Protein AF-A0A7S2G3V4-F1 (afdb_monomer)

InterPro domains:
  IPR001841 Zinc finger, RING-type [PF14634] (2-30)
  IPR001841 Zinc finger, RING-type [PS50089] (9-30)
  IPR011009 Protein kinase-like domain superfamily [SSF56112] (46-131)
  IPR013083 Zinc finger, RING/FYVE/PHD-type [G3DSA:3.30.40.10] (1-59)
  IPR017907 Zinc finger, RING-type, conserved site [PS00518] (9-18)

Radius of gyration: 21.77 Å; Cα contacts (8 Å, |Δi|>4): 204; chains: 1; bounding box: 45×27×57 Å

Solvent-accessible surface area (backbone atoms only — not comparable to full-atom values): 7968 Å² total; per-residue (Å²): 123,62,39,23,28,34,72,85,76,71,54,72,41,38,43,70,62,48,62,77,30,32,94,69,13,39,92,87,79,51,52,69,55,57,90,85,31,71,41,77,28,63,66,61,41,50,51,50,49,57,75,64,41,59,80,36,71,45,65,53,94,58,54,47,77,73,48,78,75,45,76,57,89,55,37,35,31,28,38,26,35,47,94,90,39,84,43,77,36,40,32,66,51,71,99,62,56,72,69,57,53,51,52,51,52,53,49,50,55,55,42,42,69,52,68,87,48,101,89,49,87,72,73,74,37,37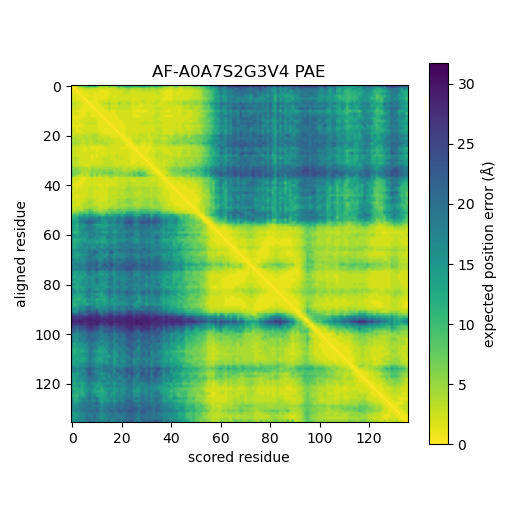,31,52,47,101,84,70,46,63,34,59

Secondary structure (DSSP, 8-state):
--EEEETTT--EEEHHHHHHHGGG--TTT-----TT-EEE-HHHHHHHHHHT-S--B--GGG-EEEEEEEE-SSEEEEEEEETTEEEEEEEESSS--HHHHHHHHHHHHHHHHS---TTSPPP--BEE-TTS-EE-

pLDDT: mean 87.38, std 8.86, range [57.69, 97.31]

Mean predicted aligned error: 10.05 Å

Structure (mmCIF, N/CA/C/O backbone):
data_AF-A0A7S2G3V4-F1
#
_entry.id   AF-A0A7S2G3V4-F1
#
loop_
_atom_site.group_PDB
_atom_site.id
_atom_site.type_symbol
_atom_site.label_atom_id
_atom_site.label_alt_id
_atom_site.label_comp_id
_atom_site.label_asym_id
_atom_site.label_entity_id
_atom_site.label_seq_id
_atom_site.pdbx_PDB_ins_code
_atom_site.Cartn_x
_atom_site.Cartn_y
_atom_site.Cartn_z
_atom_site.occupancy
_atom_site.B_iso_or_equiv
_atom_site.auth_seq_id
_atom_site.auth_comp_id
_atom_site.auth_asym_id
_atom_site.auth_atom_id
_atom_site.pdbx_PDB_model_num
ATOM 1 N N . ASP A 1 1 ? 16.118 1.738 -7.481 1.00 79.94 1 ASP A N 1
ATOM 2 C CA . ASP A 1 1 ? 16.939 1.785 -8.706 1.00 79.94 1 ASP A CA 1
ATOM 3 C C . ASP A 1 1 ? 16.009 2.102 -9.880 1.00 79.94 1 ASP A C 1
ATOM 5 O O . ASP A 1 1 ? 14.909 1.562 -9.893 1.00 79.94 1 ASP A O 1
ATOM 9 N N . ASP A 1 2 ? 16.360 3.028 -10.779 1.00 91.19 2 ASP A N 1
ATOM 10 C CA . ASP A 1 2 ? 15.422 3.614 -11.768 1.00 91.19 2 ASP A CA 1
ATOM 11 C C . ASP A 1 2 ? 14.946 2.587 -12.818 1.00 91.19 2 ASP A C 1
ATOM 13 O O . ASP A 1 2 ? 15.805 1.989 -13.473 1.00 91.19 2 ASP A O 1
ATOM 17 N N . PRO A 1 3 ? 13.632 2.368 -13.037 1.00 95.88 3 PRO A N 1
ATOM 18 C CA . PRO A 1 3 ? 13.168 1.494 -14.109 1.00 95.88 3 PRO A CA 1
ATOM 19 C C . PRO A 1 3 ? 13.406 2.115 -15.493 1.00 95.88 3 PRO A C 1
ATOM 21 O O . PRO A 1 3 ? 13.054 3.263 -15.768 1.00 95.88 3 PRO A O 1
ATOM 24 N N . VAL A 1 4 ? 13.963 1.321 -16.404 1.00 96.06 4 VAL A N 1
ATOM 25 C CA . VAL A 1 4 ? 14.195 1.673 -17.808 1.00 96.06 4 VAL A CA 1
ATOM 26 C C . VAL A 1 4 ? 13.454 0.719 -18.739 1.00 96.06 4 VAL A C 1
ATOM 28 O O . VAL A 1 4 ? 13.234 -0.445 -18.416 1.00 96.06 4 VAL A O 1
ATOM 31 N N . LEU A 1 5 ? 13.064 1.212 -19.909 1.00 96.00 5 LEU A N 1
ATOM 32 C CA . LEU A 1 5 ? 12.446 0.476 -21.005 1.00 96.00 5 LEU A CA 1
ATOM 33 C C . LEU A 1 5 ? 13.480 0.246 -22.113 1.00 96.00 5 LEU A C 1
ATOM 35 O O . LEU A 1 5 ? 14.142 1.187 -22.555 1.00 96.00 5 LEU A O 1
ATOM 39 N N . LEU A 1 6 ? 13.592 -0.995 -22.586 1.00 95.00 6 LEU A N 1
ATOM 40 C CA . LEU A 1 6 ? 14.381 -1.347 -23.765 1.00 95.00 6 LEU A CA 1
ATOM 41 C C . LEU A 1 6 ? 13.573 -1.035 -25.030 1.00 95.00 6 LEU A C 1
ATOM 43 O O . LEU A 1 6 ? 12.714 -1.826 -25.416 1.00 95.00 6 LEU A O 1
ATOM 47 N N . THR A 1 7 ? 13.856 0.069 -25.722 1.00 92.94 7 THR A N 1
ATOM 48 C CA . THR A 1 7 ? 13.042 0.517 -26.877 1.00 92.94 7 THR A CA 1
ATOM 49 C C . THR A 1 7 ? 12.999 -0.476 -28.042 1.00 92.94 7 THR A C 1
ATOM 51 O O . THR A 1 7 ? 12.038 -0.489 -28.803 1.00 92.94 7 THR A O 1
ATOM 54 N N . GLY A 1 8 ? 13.999 -1.355 -28.164 1.00 90.88 8 GLY A N 1
ATOM 55 C CA . GLY A 1 8 ? 14.031 -2.399 -29.192 1.00 90.88 8 GLY A CA 1
ATOM 56 C C . GLY A 1 8 ? 13.056 -3.563 -28.970 1.00 90.88 8 GLY A C 1
ATOM 57 O O . GLY A 1 8 ? 12.827 -4.325 -29.903 1.00 90.88 8 GLY A O 1
ATOM 58 N N . CYS A 1 9 ? 12.506 -3.737 -27.761 1.00 94.06 9 CYS A N 1
ATOM 59 C CA . CYS A 1 9 ? 11.603 -4.860 -27.459 1.00 94.06 9 CYS A CA 1
ATOM 60 C C . CYS A 1 9 ? 10.485 -4.566 -26.447 1.00 94.06 9 CYS A C 1
ATOM 62 O O . CYS A 1 9 ? 9.650 -5.432 -26.217 1.00 94.06 9 CYS A O 1
ATOM 64 N N . GLY A 1 10 ? 10.467 -3.391 -25.817 1.00 94.12 10 GLY A N 1
ATOM 65 C CA . GLY A 1 10 ? 9.422 -2.980 -24.878 1.00 94.12 10 GLY A CA 1
ATOM 66 C C . GLY A 1 10 ? 9.504 -3.594 -23.474 1.00 94.12 10 GLY A C 1
ATOM 67 O O . GLY A 1 10 ? 8.622 -3.345 -22.662 1.00 94.12 10 GLY A O 1
ATOM 68 N N . HIS A 1 11 ? 10.539 -4.372 -23.146 1.00 96.06 11 HIS A N 1
ATOM 69 C CA . HIS A 1 11 ? 10.705 -4.918 -21.793 1.00 96.06 11 HIS A CA 1
ATOM 70 C C . HIS A 1 11 ? 11.363 -3.908 -20.843 1.00 96.06 11 HIS A C 1
ATOM 72 O O . HIS A 1 11 ? 12.246 -3.152 -21.259 1.00 96.06 11 HIS A O 1
ATOM 78 N N . SER A 1 12 ? 10.975 -3.934 -19.563 1.00 95.50 12 SER A N 1
ATOM 79 C CA . SER A 1 12 ? 11.513 -3.047 -18.526 1.00 95.50 12 SER A CA 1
ATOM 80 C C . SER A 1 12 ? 12.288 -3.771 -17.432 1.00 95.50 12 SER A C 1
ATOM 82 O O . SER A 1 12 ? 11.930 -4.872 -17.027 1.00 95.50 12 SER A O 1
ATOM 84 N N . PHE A 1 13 ? 13.343 -3.119 -16.945 1.00 95.06 13 PHE A N 1
ATOM 85 C CA . PHE A 1 13 ? 14.235 -3.592 -15.880 1.00 95.06 13 PHE A CA 1
ATOM 86 C C . PHE A 1 13 ? 14.737 -2.384 -15.078 1.00 95.06 13 PHE A C 1
ATOM 88 O O . PHE A 1 13 ? 14.618 -1.258 -15.558 1.00 95.06 13 PHE A O 1
ATOM 95 N N . CYS A 1 14 ? 15.346 -2.568 -13.902 1.00 95.06 14 CYS A N 1
ATOM 96 C CA . CYS A 1 14 ? 16.104 -1.460 -13.312 1.00 95.06 14 CYS A CA 1
ATOM 97 C C . CYS A 1 14 ? 17.332 -1.123 -14.176 1.00 95.06 14 CYS A C 1
ATOM 99 O O . CYS A 1 14 ? 17.859 -1.985 -14.890 1.00 95.06 14 CYS A O 1
ATOM 101 N N . ARG A 1 15 ? 17.794 0.129 -14.111 1.00 93.12 15 ARG A N 1
ATOM 102 C CA . ARG A 1 15 ? 18.923 0.633 -14.902 1.00 93.12 15 ARG A CA 1
ATOM 103 C C . ARG A 1 15 ? 20.171 -0.233 -14.749 1.00 93.12 15 ARG A C 1
ATOM 105 O O . ARG A 1 15 ? 20.720 -0.653 -15.765 1.00 93.12 15 ARG A O 1
ATOM 112 N N . GLY A 1 16 ? 20.544 -0.586 -13.517 1.00 93.06 16 GLY A N 1
ATOM 113 C CA . GLY A 1 16 ? 21.695 -1.452 -13.258 1.00 93.06 16 GLY A CA 1
ATOM 114 C C . GLY A 1 16 ? 21.584 -2.818 -13.947 1.00 93.06 16 GLY A C 1
ATOM 115 O O . GLY A 1 16 ? 22.519 -3.255 -14.617 1.00 93.06 16 GLY A O 1
ATOM 116 N N . CYS A 1 17 ? 20.420 -3.475 -13.873 1.00 93.38 17 CYS A N 1
ATOM 117 C CA . CYS A 1 17 ? 20.195 -4.757 -14.550 1.00 93.38 17 CYS A CA 1
ATOM 118 C C . CYS A 1 17 ? 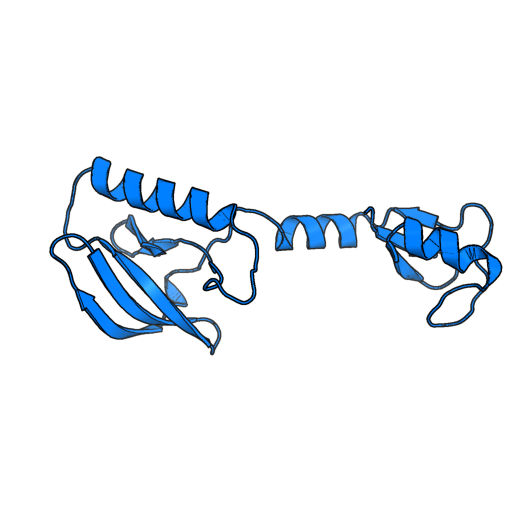20.194 -4.629 -16.080 1.00 93.38 17 CYS A C 1
ATOM 120 O O . CYS A 1 17 ? 20.722 -5.505 -16.768 1.00 93.38 17 CYS A O 1
ATOM 122 N N . ALA A 1 18 ? 19.619 -3.556 -16.627 1.00 92.56 18 ALA A N 1
ATOM 123 C CA . ALA A 1 18 ? 19.613 -3.316 -18.068 1.00 92.56 18 ALA A CA 1
ATOM 124 C C . ALA A 1 18 ? 21.030 -3.072 -18.610 1.00 92.56 18 ALA A C 1
ATOM 126 O O . ALA A 1 18 ? 21.395 -3.608 -19.658 1.00 92.56 18 ALA A O 1
ATOM 127 N N . GLU A 1 19 ? 21.848 -2.311 -17.882 1.00 91.62 19 GLU A N 1
ATOM 128 C CA . GLU A 1 19 ? 23.240 -2.031 -18.241 1.00 91.62 19 GLU A CA 1
ATOM 129 C C . GLU A 1 19 ? 24.116 -3.288 -18.142 1.00 91.62 19 GLU A C 1
ATOM 131 O O . GLU A 1 19 ? 24.831 -3.610 -19.093 1.00 91.62 19 GLU A O 1
ATOM 136 N N . ALA A 1 20 ? 23.983 -4.073 -17.069 1.00 91.62 20 ALA A N 1
ATOM 137 C CA . ALA A 1 20 ? 24.720 -5.328 -16.881 1.00 91.62 20 ALA A CA 1
ATOM 138 C C . ALA A 1 20 ? 24.398 -6.405 -17.939 1.00 91.62 20 ALA A C 1
ATOM 140 O O . ALA A 1 20 ? 25.205 -7.306 -18.206 1.00 91.62 20 ALA A O 1
ATOM 141 N N . CYS A 1 21 ? 23.213 -6.334 -18.546 1.00 87.50 21 CYS A N 1
ATOM 142 C CA . CYS A 1 21 ? 22.767 -7.262 -19.582 1.00 87.50 21 CYS A CA 1
ATOM 143 C C . CYS A 1 21 ? 22.939 -6.725 -21.007 1.00 87.50 21 CYS A C 1
ATOM 145 O O . CYS A 1 21 ? 22.741 -7.485 -21.951 1.00 87.50 21 CYS A O 1
ATOM 147 N N . ARG A 1 22 ? 23.371 -5.470 -21.195 1.00 87.25 22 ARG A N 1
ATOM 148 C CA . ARG A 1 22 ? 23.438 -4.810 -22.512 1.00 87.25 22 ARG A CA 1
ATOM 149 C C . ARG A 1 22 ? 24.172 -5.643 -23.567 1.00 87.25 22 ARG A C 1
ATOM 151 O O . ARG A 1 22 ? 23.656 -5.826 -24.665 1.00 87.25 22 ARG A O 1
ATOM 158 N N . ALA A 1 23 ? 25.323 -6.216 -23.206 1.00 88.62 23 ALA A N 1
ATOM 159 C CA . ALA A 1 23 ? 26.137 -7.045 -24.101 1.00 88.62 23 ALA A CA 1
ATOM 160 C C . ALA A 1 23 ? 25.479 -8.385 -24.489 1.00 88.62 23 ALA A C 1
ATOM 162 O O . ALA A 1 23 ? 25.799 -8.951 -25.529 1.00 88.62 23 ALA A O 1
ATOM 163 N N . ARG A 1 24 ? 24.564 -8.899 -23.658 1.00 90.81 24 ARG A N 1
ATOM 164 C CA . ARG A 1 24 ? 23.835 -10.161 -23.881 1.00 90.81 24 ARG A CA 1
ATOM 165 C C . ARG A 1 24 ? 22.470 -9.953 -24.547 1.00 90.81 24 ARG A C 1
ATOM 167 O O . ARG A 1 24 ? 21.820 -10.931 -24.908 1.00 90.81 24 ARG A O 1
ATOM 174 N N . GLY A 1 25 ? 22.043 -8.702 -24.718 1.00 91.62 25 GLY A N 1
ATOM 175 C CA . GLY A 1 25 ? 20.699 -8.363 -25.173 1.00 91.62 25 GLY A CA 1
ATOM 176 C C . GLY A 1 25 ? 19.656 -8.436 -24.053 1.00 91.62 25 GLY A C 1
ATOM 177 O O . GLY A 1 25 ? 19.972 -8.576 -22.871 1.00 91.62 25 GLY A O 1
ATOM 178 N N . CYS A 1 26 ? 18.383 -8.319 -24.427 1.00 93.81 26 CYS A N 1
ATOM 179 C CA . CYS A 1 26 ? 17.265 -8.411 -23.493 1.00 93.81 26 CYS A CA 1
ATOM 180 C C . CYS A 1 26 ? 17.261 -9.773 -22.760 1.00 93.81 26 CYS A C 1
ATOM 182 O O . CYS A 1 26 ? 17.234 -10.806 -23.429 1.00 93.81 26 CYS A O 1
ATOM 184 N N . PRO A 1 27 ? 17.180 -9.811 -21.416 1.00 92.81 27 PRO A N 1
ATOM 185 C CA . PRO A 1 27 ? 17.109 -11.066 -20.658 1.00 92.81 27 PRO A CA 1
ATOM 186 C C . PRO A 1 27 ? 15.925 -11.977 -21.019 1.00 92.81 27 PRO A C 1
ATOM 188 O O . PRO A 1 27 ? 16.008 -13.186 -20.829 1.00 92.81 27 PRO A O 1
ATOM 191 N N . ILE A 1 28 ? 14.833 -11.405 -21.540 1.00 95.25 28 ILE A N 1
ATOM 192 C CA . ILE A 1 28 ? 13.594 -12.132 -21.850 1.00 95.25 28 ILE A CA 1
ATOM 193 C C . ILE A 1 28 ? 13.602 -12.630 -23.297 1.00 95.25 28 ILE A C 1
ATOM 195 O O . ILE A 1 28 ? 13.474 -13.823 -23.554 1.00 95.25 28 ILE A O 1
ATOM 199 N N . CYS A 1 29 ? 13.775 -11.720 -24.257 1.00 95.56 29 CYS A N 1
ATOM 200 C CA . CYS A 1 29 ? 13.611 -12.023 -25.684 1.00 95.56 29 CYS A CA 1
ATOM 201 C C . CYS A 1 29 ? 14.923 -12.028 -26.480 1.00 95.56 29 CYS A C 1
ATOM 203 O O . CYS A 1 29 ? 14.905 -12.263 -27.684 1.00 95.56 29 CYS A O 1
ATOM 205 N N . ARG A 1 30 ? 16.062 -11.754 -25.828 1.00 94.00 30 ARG A N 1
ATOM 206 C CA . ARG A 1 30 ? 17.416 -11.732 -26.414 1.00 94.00 30 ARG A CA 1
ATOM 207 C C . ARG A 1 30 ? 17.629 -10.729 -27.551 1.00 94.00 30 ARG A C 1
ATOM 209 O O . ARG A 1 30 ? 18.684 -10.736 -28.178 1.00 94.00 30 ARG A O 1
ATOM 216 N N . VAL A 1 31 ? 16.675 -9.824 -27.786 1.00 94.50 31 VAL A N 1
ATOM 217 C CA . VAL A 1 31 ? 16.844 -8.714 -28.731 1.00 94.50 31 VAL A CA 1
ATOM 218 C C . VAL A 1 31 ? 18.055 -7.868 -28.306 1.00 94.50 31 VAL A C 1
ATOM 220 O O . VAL A 1 31 ? 18.131 -7.485 -27.133 1.00 94.50 31 VAL A O 1
ATOM 223 N N . PRO A 1 32 ? 19.005 -7.568 -29.214 1.00 92.06 32 PRO A N 1
ATOM 224 C CA . PRO A 1 32 ? 20.182 -6.765 -28.894 1.00 92.06 32 PRO A CA 1
ATOM 225 C C . PRO A 1 32 ? 19.820 -5.369 -28.376 1.00 92.06 32 PRO A C 1
ATOM 227 O O . PRO A 1 32 ? 18.949 -4.694 -28.930 1.00 92.06 32 PRO A O 1
ATOM 230 N N . VAL A 1 33 ? 20.517 -4.910 -27.335 1.00 91.06 33 VAL A N 1
ATOM 231 C CA . VAL A 1 33 ? 20.322 -3.570 -26.766 1.00 91.06 33 VAL A CA 1
ATOM 232 C C . VAL A 1 33 ? 21.300 -2.606 -27.432 1.00 91.06 33 VAL A C 1
ATOM 234 O O . VAL A 1 33 ? 22.506 -2.693 -27.217 1.00 91.06 33 VAL A O 1
ATOM 237 N N . LYS A 1 34 ? 20.778 -1.699 -28.261 1.00 86.44 34 LYS A N 1
ATOM 238 C CA . LYS A 1 34 ? 21.577 -0.681 -28.961 1.00 86.44 34 LYS A CA 1
ATOM 239 C C . LYS A 1 34 ? 21.984 0.465 -28.035 1.00 86.44 34 LYS A C 1
ATOM 241 O O . LYS A 1 34 ? 21.382 0.682 -26.979 1.00 86.44 34 LYS A O 1
ATOM 246 N N . ASP A 1 35 ? 22.965 1.248 -28.474 1.00 81.62 35 ASP A N 1
ATOM 247 C CA . ASP A 1 35 ? 23.324 2.477 -27.780 1.00 81.62 35 ASP A CA 1
ATOM 248 C C . ASP A 1 35 ? 22.176 3.490 -27.786 1.00 81.62 35 ASP A C 1
ATOM 250 O O . ASP A 1 35 ? 21.496 3.675 -28.792 1.00 81.62 35 ASP A O 1
ATOM 254 N N . GLY A 1 36 ? 21.901 4.081 -26.620 1.00 82.44 36 GLY A N 1
ATOM 255 C CA . GLY A 1 36 ? 20.749 4.969 -26.422 1.00 82.44 36 GLY A CA 1
ATOM 256 C C . GLY A 1 36 ? 19.386 4.264 -26.336 1.00 82.44 36 GLY A C 1
ATOM 257 O O . GLY A 1 36 ? 18.371 4.940 -26.227 1.00 82.44 36 GLY A O 1
ATOM 258 N N . ALA A 1 37 ? 19.325 2.925 -26.341 1.00 86.81 37 ALA A N 1
ATOM 259 C CA . ALA A 1 37 ? 18.057 2.182 -26.292 1.00 86.81 37 ALA A CA 1
ATOM 260 C C . ALA A 1 37 ? 17.442 2.043 -24.883 1.00 86.81 37 ALA A C 1
ATOM 262 O O . ALA A 1 37 ? 16.419 1.374 -24.732 1.00 86.81 37 ALA A O 1
ATOM 263 N N . LEU A 1 38 ? 18.069 2.634 -23.858 1.00 91.88 38 LEU A N 1
ATOM 264 C CA . LEU A 1 38 ? 17.579 2.653 -22.479 1.00 91.88 38 LEU A CA 1
ATOM 265 C C . LEU A 1 38 ? 16.905 3.996 -22.203 1.00 91.88 38 LEU A C 1
ATOM 267 O O . LEU A 1 38 ? 17.587 5.003 -22.021 1.00 91.88 38 LEU A O 1
ATOM 271 N N . VAL A 1 39 ? 15.578 4.005 -22.139 1.00 94.38 39 VAL A N 1
ATOM 272 C CA . VAL A 1 39 ? 14.803 5.200 -21.773 1.00 94.38 39 VAL A CA 1
ATOM 273 C C . VAL A 1 39 ? 14.157 4.990 -20.411 1.00 94.38 39 VAL A C 1
ATOM 275 O O . VAL A 1 39 ? 13.767 3.871 -20.092 1.00 94.38 39 VAL A O 1
ATOM 278 N N . SER A 1 40 ? 14.052 6.028 -19.581 1.00 94.62 40 SER A N 1
ATOM 279 C CA . SER A 1 40 ? 13.362 5.896 -18.292 1.00 94.62 40 SER A CA 1
ATOM 280 C C . SER A 1 40 ? 11.900 5.519 -18.513 1.00 94.62 40 SER A C 1
ATOM 282 O O . SER A 1 40 ? 11.207 6.128 -19.327 1.00 94.62 40 SER A O 1
ATOM 284 N N . ASN A 1 41 ? 11.425 4.517 -17.777 1.00 95.38 41 ASN A N 1
ATOM 285 C CA . ASN A 1 41 ? 10.024 4.135 -17.790 1.00 95.38 41 ASN A CA 1
ATOM 286 C C . ASN A 1 41 ? 9.302 4.878 -16.666 1.00 95.38 41 ASN A C 1
ATOM 288 O O . ASN A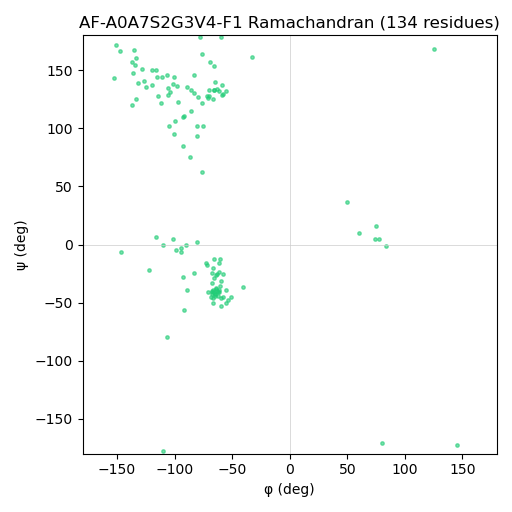 1 41 ? 9.160 4.366 -15.557 1.00 95.38 41 ASN A O 1
ATOM 292 N N . VAL A 1 42 ? 8.875 6.108 -16.961 1.00 93.75 42 VAL A N 1
ATOM 293 C CA . VAL A 1 42 ? 8.190 6.968 -15.986 1.00 93.75 42 VAL A CA 1
ATOM 294 C C . VAL A 1 42 ? 6.898 6.341 -15.469 1.00 93.75 42 VAL A C 1
ATOM 296 O O . VAL A 1 42 ? 6.592 6.512 -14.302 1.00 93.75 42 VAL A O 1
ATOM 299 N N . VAL A 1 43 ? 6.194 5.547 -16.285 1.00 93.19 43 VAL A N 1
ATOM 300 C CA . VAL A 1 43 ? 4.959 4.864 -15.870 1.00 93.19 43 VAL A CA 1
ATOM 301 C C . VAL A 1 43 ? 5.262 3.813 -14.810 1.00 93.19 43 VAL A C 1
ATOM 303 O O . VAL A 1 43 ? 4.654 3.820 -13.747 1.00 93.19 43 VAL A O 1
ATOM 306 N N . VAL A 1 44 ? 6.240 2.936 -15.061 1.00 92.94 44 VAL A N 1
ATOM 307 C CA . VAL A 1 44 ? 6.650 1.932 -14.068 1.00 92.94 44 VAL A CA 1
ATOM 308 C C . VAL A 1 44 ? 7.225 2.609 -12.828 1.00 92.94 44 VAL A C 1
ATOM 310 O O . VAL A 1 44 ? 6.953 2.153 -11.725 1.00 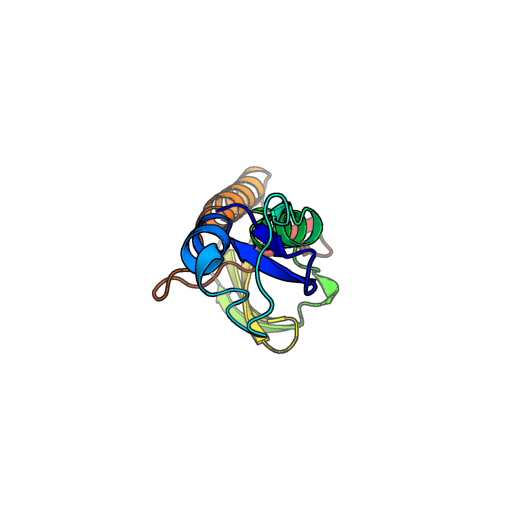92.94 44 VAL A O 1
ATOM 313 N N . ARG A 1 45 ? 7.976 3.707 -12.982 1.00 91.88 45 ARG A N 1
ATOM 314 C CA . ARG A 1 45 ? 8.468 4.478 -11.836 1.00 91.88 45 ARG A CA 1
ATOM 315 C C . ARG A 1 45 ? 7.310 5.003 -10.987 1.00 91.88 45 ARG A C 1
ATOM 317 O O . ARG A 1 45 ? 7.293 4.713 -9.801 1.00 91.88 45 ARG A O 1
ATOM 324 N N . SER A 1 46 ? 6.344 5.694 -11.591 1.00 88.06 46 SER A N 1
ATOM 325 C CA . SER A 1 46 ? 5.188 6.251 -10.885 1.00 88.06 46 SER A CA 1
ATOM 326 C C . SER A 1 46 ? 4.342 5.173 -10.219 1.00 88.06 46 SER A C 1
ATOM 328 O O . SER A 1 46 ? 3.958 5.350 -9.075 1.00 88.06 46 SER A O 1
ATOM 330 N N . LEU A 1 47 ? 4.117 4.032 -10.878 1.00 86.56 47 LEU A N 1
ATOM 331 C CA . LEU A 1 47 ? 3.392 2.911 -10.273 1.00 86.56 47 LEU A CA 1
ATOM 332 C C . LEU A 1 47 ? 4.150 2.314 -9.086 1.00 86.56 47 LEU A C 1
ATOM 334 O O . LEU A 1 47 ? 3.549 2.020 -8.062 1.00 86.56 47 LEU A O 1
ATOM 338 N N . VAL A 1 48 ? 5.470 2.144 -9.194 1.00 84.44 48 VAL A N 1
ATOM 339 C CA . VAL A 1 48 ? 6.286 1.670 -8.068 1.00 84.44 48 VAL A CA 1
ATOM 340 C C . VAL A 1 48 ? 6.270 2.691 -6.932 1.00 84.44 48 VAL A C 1
ATOM 342 O O . VAL A 1 48 ? 6.117 2.302 -5.783 1.00 84.44 48 VAL A O 1
ATOM 345 N N . GLU A 1 49 ? 6.390 3.982 -7.233 1.00 83.75 49 GLU A N 1
ATOM 346 C CA . GLU A 1 49 ? 6.310 5.062 -6.244 1.00 83.75 49 GLU A CA 1
ATOM 347 C C . GLU A 1 49 ? 4.935 5.120 -5.570 1.00 83.75 49 GLU A C 1
ATOM 349 O O . GLU A 1 49 ? 4.877 5.286 -4.358 1.00 83.75 49 GLU A O 1
ATOM 354 N N . GLU A 1 50 ? 3.846 4.923 -6.314 1.00 77.38 50 GLU A N 1
ATOM 355 C CA . GLU A 1 50 ? 2.474 4.851 -5.801 1.00 77.38 50 GLU A CA 1
ATOM 356 C C . GLU A 1 50 ? 2.273 3.614 -4.921 1.00 77.38 50 GLU A C 1
ATOM 358 O O . GLU A 1 50 ? 1.784 3.717 -3.799 1.00 77.38 50 GLU A O 1
ATOM 363 N N . MET A 1 51 ? 2.732 2.445 -5.368 1.00 71.12 51 MET A N 1
ATOM 364 C CA . MET A 1 51 ? 2.678 1.211 -4.577 1.00 71.12 51 MET A CA 1
ATOM 365 C C . MET A 1 51 ? 3.566 1.276 -3.326 1.00 71.12 51 MET A C 1
ATOM 367 O O . MET A 1 51 ? 3.282 0.619 -2.325 1.00 71.12 51 MET A O 1
ATOM 371 N N . CYS A 1 52 ? 4.648 2.053 -3.378 1.00 66.62 52 CYS A N 1
ATOM 372 C CA . CYS A 1 52 ? 5.510 2.353 -2.240 1.00 66.62 52 CYS A CA 1
ATOM 373 C C . CYS A 1 52 ? 5.067 3.604 -1.470 1.00 66.62 52 CYS A C 1
ATOM 375 O O . CYS A 1 52 ? 5.736 3.965 -0.497 1.00 66.62 52 CYS A O 1
ATOM 377 N N . SER A 1 53 ? 3.993 4.281 -1.889 1.00 63.53 53 SER A N 1
ATOM 378 C CA . SER A 1 53 ? 3.554 5.508 -1.239 1.00 63.53 53 SER A CA 1
ATOM 379 C C . SER A 1 53 ? 3.117 5.197 0.190 1.00 63.53 53 SER A C 1
ATOM 381 O O . SER A 1 53 ? 2.533 4.155 0.495 1.00 63.53 53 SER A O 1
ATOM 383 N N . LYS A 1 54 ? 3.481 6.105 1.095 1.00 61.00 54 LYS A N 1
ATOM 384 C CA . LYS A 1 54 ? 3.207 5.981 2.530 1.00 61.00 54 LYS A CA 1
ATOM 385 C C . LYS A 1 54 ? 1.721 6.189 2.854 1.00 61.00 54 LYS A C 1
ATOM 387 O O . LYS A 1 54 ? 1.269 5.763 3.914 1.00 61.00 54 LYS A O 1
ATOM 392 N N . ASP A 1 55 ? 0.962 6.792 1.942 1.00 63.66 55 ASP A N 1
ATOM 393 C CA . ASP A 1 55 ? -0.476 7.021 2.085 1.00 63.66 55 ASP A CA 1
ATOM 394 C C . ASP A 1 55 ? -1.261 5.812 1.588 1.00 63.66 55 ASP A C 1
ATOM 396 O O . ASP A 1 55 ? -1.862 5.799 0.514 1.00 63.66 55 ASP A O 1
ATOM 400 N N . LYS A 1 56 ? -1.263 4.764 2.408 1.00 75.00 56 LYS A N 1
ATOM 401 C CA . LYS A 1 56 ? -2.148 3.628 2.195 1.00 75.00 56 LYS A CA 1
ATOM 402 C C . LYS A 1 56 ? -3.532 3.984 2.728 1.00 75.00 56 LYS A C 1
ATOM 404 O O . LYS A 1 56 ? -3.796 3.848 3.919 1.00 75.00 56 LYS A O 1
ATOM 409 N N . GLN A 1 57 ? -4.398 4.493 1.860 1.00 80.69 57 GLN A N 1
ATOM 410 C CA . GLN A 1 57 ? -5.792 4.735 2.221 1.00 80.69 57 GLN A CA 1
ATOM 411 C C . GLN A 1 57 ? -6.627 3.475 2.016 1.00 80.69 57 GLN A C 1
ATOM 413 O O . GLN A 1 57 ? -6.557 2.816 0.978 1.00 80.69 57 GLN A O 1
ATOM 418 N N . VAL A 1 58 ? -7.434 3.156 3.019 1.00 88.94 58 VAL A N 1
ATOM 419 C CA . VAL A 1 58 ? -8.432 2.088 2.976 1.00 88.94 58 VAL A CA 1
ATOM 420 C C . VAL A 1 58 ? -9.799 2.714 2.718 1.00 88.94 58 VAL A C 1
ATOM 422 O O . VAL A 1 58 ? -10.100 3.807 3.192 1.00 88.94 58 VAL A O 1
ATOM 425 N N . ILE A 1 59 ? -10.654 2.033 1.961 1.00 89.25 59 ILE A N 1
ATOM 426 C CA . ILE A 1 59 ? -12.038 2.475 1.766 1.00 89.25 59 ILE A CA 1
ATOM 427 C C . ILE A 1 59 ? -12.896 1.804 2.840 1.00 89.25 59 ILE A C 1
ATOM 429 O O . ILE A 1 59 ? -13.104 0.592 2.789 1.00 89.25 59 ILE A O 1
ATOM 433 N N . PHE A 1 60 ? -13.404 2.581 3.802 1.00 91.44 60 PHE A N 1
ATOM 434 C CA . PHE A 1 60 ? -14.150 2.048 4.951 1.00 91.44 60 PHE A CA 1
ATOM 435 C C . PHE A 1 60 ? -15.349 1.180 4.540 1.00 91.44 60 PHE A C 1
ATOM 437 O O . PHE A 1 60 ? -15.567 0.117 5.113 1.00 91.44 60 PHE A O 1
ATOM 444 N N . SER A 1 61 ? -16.080 1.565 3.490 1.00 90.69 61 SER A N 1
ATOM 445 C CA . SER A 1 61 ? -17.247 0.816 2.998 1.00 90.69 61 SER A CA 1
ATOM 446 C C . SER A 1 61 ? -16.921 -0.567 2.419 1.00 90.69 61 SER A C 1
ATOM 448 O O . SER A 1 61 ? -17.832 -1.365 2.211 1.00 90.69 61 SER A O 1
ATOM 450 N N . HIS A 1 62 ? -15.643 -0.873 2.174 1.00 93.56 62 HIS A N 1
ATOM 451 C CA . HIS A 1 62 ? -15.177 -2.198 1.755 1.00 93.56 62 HIS A CA 1
ATOM 452 C C . HIS A 1 62 ? -14.717 -3.073 2.938 1.00 93.56 62 HIS A C 1
ATOM 454 O O . HIS A 1 62 ? -14.326 -4.221 2.724 1.00 93.56 62 HIS A O 1
ATOM 460 N N . LEU A 1 63 ? -14.721 -2.552 4.172 1.00 94.31 63 LEU A N 1
ATOM 461 C CA . LEU A 1 63 ? -14.407 -3.323 5.374 1.00 94.31 63 LEU A CA 1
ATOM 462 C C . LEU A 1 63 ? -15.656 -4.039 5.891 1.00 94.31 63 LEU A C 1
ATOM 464 O O . LEU A 1 63 ? -16.599 -3.423 6.388 1.00 94.31 63 LEU A O 1
ATOM 468 N N . HIS A 1 64 ? -15.630 -5.368 5.863 1.00 95.88 64 HIS A N 1
ATOM 469 C CA . HIS A 1 64 ? -16.704 -6.192 6.408 1.00 95.88 64 HIS A CA 1
ATOM 470 C C . HIS A 1 64 ? -16.321 -6.720 7.793 1.00 95.88 64 HIS A C 1
ATOM 472 O O . HIS A 1 64 ? -15.630 -7.731 7.929 1.00 95.88 64 HIS A O 1
ATOM 478 N N . PHE A 1 65 ? -16.755 -6.019 8.842 1.00 95.00 65 PHE A N 1
ATOM 479 C CA . PHE A 1 65 ? -16.477 -6.391 10.232 1.00 95.00 65 PHE A CA 1
ATOM 480 C C . PHE A 1 65 ? -17.143 -7.718 10.621 1.00 95.00 65 PHE A C 1
ATOM 482 O O . PHE A 1 65 ? -18.334 -7.917 10.397 1.00 95.00 65 PHE A O 1
ATOM 489 N N . GLN A 1 66 ? -16.381 -8.601 11.271 1.00 95.75 66 GLN A N 1
ATOM 490 C CA . GLN A 1 66 ? -16.858 -9.903 11.740 1.00 95.75 66 GLN A CA 1
ATOM 491 C C . GLN A 1 66 ? -17.038 -9.927 13.262 1.00 95.75 66 GLN A C 1
ATOM 493 O O . GLN A 1 66 ? -18.146 -9.810 13.777 1.00 95.75 66 GLN A O 1
ATOM 498 N N . ARG A 1 67 ? -15.941 -10.087 14.013 1.00 96.19 67 ARG A N 1
ATOM 499 C CA . ARG A 1 67 ? -15.963 -10.229 15.478 1.00 96.19 67 ARG A CA 1
ATOM 500 C C . ARG A 1 67 ? -14.906 -9.361 16.137 1.00 96.19 67 ARG A C 1
ATOM 502 O O . ARG A 1 67 ? -13.862 -9.080 15.553 1.00 96.19 67 ARG A O 1
ATOM 509 N N . CYS A 1 68 ? -15.144 -8.986 17.388 1.00 96.12 68 CYS A N 1
ATOM 510 C CA . CYS A 1 68 ? -14.132 -8.325 18.203 1.00 96.12 68 CYS A CA 1
ATOM 511 C C . CYS A 1 68 ? -13.039 -9.337 18.595 1.00 96.12 68 CYS A C 1
ATOM 513 O O . CYS A 1 68 ? -13.341 -10.419 19.101 1.00 96.12 68 CYS A O 1
ATOM 515 N N . LEU A 1 69 ? -11.777 -8.994 18.333 1.00 96.44 69 LEU A N 1
ATOM 516 C CA . LEU A 1 69 ? -10.601 -9.758 18.761 1.00 96.44 69 LEU A CA 1
ATOM 517 C C . LEU A 1 69 ? -10.131 -9.311 20.144 1.00 96.44 69 LEU A C 1
ATOM 519 O O . LEU A 1 69 ? -9.734 -10.137 20.961 1.00 96.44 69 LEU A O 1
ATOM 523 N N . HIS A 1 70 ? -10.174 -8.004 20.403 1.00 95.00 70 HIS A N 1
ATOM 524 C CA . HIS A 1 70 ? -9.754 -7.428 21.671 1.00 95.00 70 HIS A CA 1
ATOM 525 C C . HIS A 1 70 ? -10.486 -6.117 21.950 1.00 95.00 70 HIS A C 1
ATOM 527 O O . HIS A 1 70 ? -10.701 -5.308 21.049 1.00 95.00 70 HIS A O 1
ATOM 533 N N . LYS A 1 71 ? -10.809 -5.872 23.219 1.00 93.19 71 LYS A N 1
ATOM 534 C CA . LYS A 1 71 ? -11.369 -4.609 23.694 1.00 93.19 71 LYS A CA 1
ATOM 535 C C . LYS A 1 71 ? -10.634 -4.179 24.954 1.00 93.19 71 LYS A C 1
ATOM 537 O O . LYS A 1 71 ? -10.585 -4.926 25.927 1.00 93.19 71 LYS A O 1
ATOM 542 N N . SER A 1 72 ? -10.103 -2.968 24.925 1.00 88.75 72 SER A N 1
ATOM 543 C CA . SER A 1 72 ? -9.573 -2.261 26.082 1.00 88.75 72 SER A CA 1
ATOM 544 C C . SER A 1 72 ? -10.488 -1.082 26.431 1.00 88.75 72 SER A C 1
ATOM 546 O O . SER A 1 72 ? -11.519 -0.866 25.791 1.00 88.75 72 SER A O 1
ATOM 548 N N . SER A 1 73 ? -10.114 -0.303 27.445 1.00 85.38 73 SER A N 1
ATOM 549 C CA . SER A 1 73 ? -10.824 0.930 27.798 1.00 85.38 73 SER A CA 1
ATOM 550 C C . SER A 1 73 ? -10.717 2.028 26.740 1.00 85.38 73 SER A C 1
ATOM 552 O O . SER A 1 73 ? -11.544 2.926 26.754 1.00 85.38 73 SER A O 1
ATOM 554 N N . ARG A 1 74 ? -9.719 1.973 25.845 1.00 82.44 74 ARG A N 1
ATOM 555 C CA . ARG A 1 74 ? -9.455 3.030 24.850 1.00 82.44 74 ARG A CA 1
ATOM 556 C C . ARG A 1 74 ? -9.484 2.544 23.413 1.00 82.44 74 ARG A C 1
ATOM 558 O O . ARG A 1 74 ? -9.628 3.346 22.506 1.00 82.44 74 ARG A O 1
ATOM 565 N N . THR A 1 75 ? -9.299 1.250 23.184 1.00 86.12 75 THR A N 1
ATOM 566 C CA . THR A 1 75 ? -9.139 0.679 21.845 1.00 86.12 75 THR A CA 1
ATOM 567 C C . THR A 1 75 ? -9.948 -0.591 21.704 1.00 86.12 75 THR A C 1
ATOM 569 O O . THR A 1 75 ? -10.088 -1.378 22.637 1.00 86.12 75 THR A O 1
ATOM 572 N N . THR A 1 76 ? -10.432 -0.832 20.497 1.00 91.38 76 THR A N 1
ATOM 573 C CA . THR A 1 76 ? -10.964 -2.128 20.094 1.00 91.38 76 THR A CA 1
ATOM 574 C C . THR A 1 76 ? -10.285 -2.583 18.824 1.00 91.38 76 THR A C 1
ATOM 576 O O . THR A 1 76 ? -10.042 -1.787 17.923 1.00 91.38 76 THR A O 1
ATOM 579 N N . VAL A 1 77 ? -9.999 -3.875 18.764 1.00 94.25 77 VAL A N 1
ATOM 580 C CA . VAL A 1 77 ? -9.465 -4.555 17.593 1.00 94.25 77 VAL A CA 1
ATOM 581 C C . VAL A 1 77 ? -10.525 -5.532 17.110 1.00 94.25 77 VAL A C 1
ATOM 583 O O . VAL A 1 77 ? -11.033 -6.337 17.895 1.00 94.25 77 VAL A O 1
ATOM 586 N N . HIS A 1 78 ? -10.868 -5.459 15.832 1.00 96.06 78 HIS A N 1
ATOM 587 C CA . HIS A 1 78 ? -11.834 -6.331 15.177 1.00 96.06 78 HIS A CA 1
ATOM 588 C C . HIS A 1 78 ? -11.152 -7.155 14.098 1.00 96.06 78 HIS A C 1
ATOM 590 O O . HIS A 1 78 ? -10.184 -6.721 13.489 1.00 96.06 78 HIS A O 1
ATOM 596 N N . LEU A 1 79 ? -11.683 -8.347 13.867 1.00 97.31 79 LEU A N 1
ATOM 597 C CA . LEU A 1 79 ? -11.444 -9.083 12.641 1.00 97.31 79 LEU A CA 1
ATOM 598 C C . LEU A 1 79 ? -12.416 -8.548 11.590 1.00 97.31 79 LEU A C 1
ATOM 600 O O . LEU A 1 79 ? -13.615 -8.461 11.873 1.00 97.31 79 LEU A O 1
ATOM 604 N N . ALA A 1 80 ? -11.916 -8.217 10.409 1.00 96.94 80 ALA A N 1
ATOM 605 C CA . ALA A 1 80 ? -12.720 -7.831 9.259 1.00 96.94 80 ALA A CA 1
ATOM 606 C C . ALA A 1 80 ? -12.217 -8.535 7.996 1.00 96.94 80 ALA A C 1
ATOM 608 O O . ALA A 1 80 ? -11.134 -9.117 7.991 1.00 96.94 80 ALA A O 1
ATOM 609 N N . GLU A 1 81 ? -13.010 -8.483 6.937 1.00 96.19 81 GLU A N 1
ATOM 610 C CA . GLU A 1 81 ? -12.598 -8.865 5.590 1.00 96.19 81 GLU A CA 1
ATOM 611 C C . GLU A 1 81 ? -12.404 -7.605 4.738 1.00 96.19 81 GLU A C 1
ATOM 613 O O . GLU A 1 81 ? -13.242 -6.701 4.774 1.00 96.19 81 GLU A O 1
ATOM 618 N N . TYR A 1 82 ? -11.301 -7.544 3.991 1.00 94.56 82 TYR A N 1
ATOM 619 C CA . TYR A 1 82 ? -10.973 -6.467 3.057 1.00 94.56 82 TYR A CA 1
ATOM 620 C C . TYR A 1 82 ? -10.414 -7.070 1.769 1.00 94.56 82 TYR A C 1
ATOM 622 O O . TYR A 1 82 ? -9.410 -7.777 1.804 1.00 94.56 82 TYR A O 1
ATOM 630 N N . HIS A 1 83 ? -11.073 -6.825 0.631 1.00 91.94 83 HIS A N 1
ATOM 631 C CA . HIS A 1 83 ? -10.713 -7.423 -0.668 1.00 91.94 83 HIS A CA 1
ATOM 632 C C . HIS A 1 83 ? -10.528 -8.958 -0.637 1.00 91.94 83 HIS A C 1
ATOM 634 O O . HIS A 1 83 ? -9.669 -9.496 -1.332 1.00 91.94 83 HIS A O 1
ATOM 640 N N . GLY A 1 84 ? -11.346 -9.668 0.150 1.00 91.62 84 GLY A N 1
ATOM 641 C CA . GLY A 1 84 ? -11.301 -11.131 0.273 1.00 91.62 84 GLY A CA 1
ATOM 642 C C . GLY A 1 84 ? -10.266 -11.671 1.267 1.00 91.62 84 GLY A C 1
ATOM 643 O O . GLY A 1 84 ? -10.194 -12.881 1.465 1.00 91.62 84 GLY A O 1
ATOM 644 N N . GLU A 1 85 ? -9.491 -10.800 1.915 1.00 93.12 85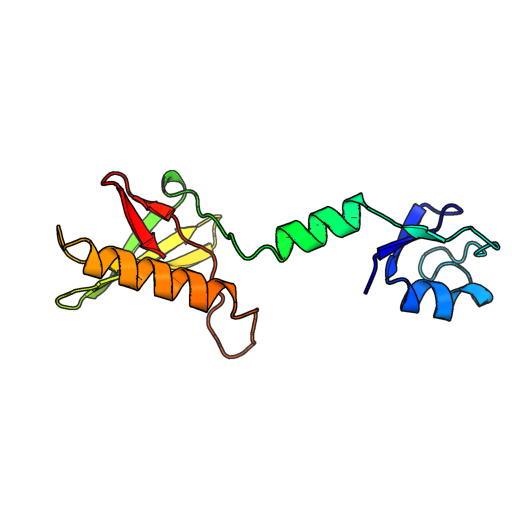 GLU A N 1
ATOM 645 C CA . GLU A 1 85 ? -8.484 -11.175 2.909 1.00 93.12 85 GLU A CA 1
ATOM 646 C C . GLU A 1 85 ? -8.940 -10.815 4.326 1.00 93.12 85 GLU A C 1
ATOM 648 O O . GLU A 1 85 ? -9.599 -9.797 4.551 1.00 93.12 85 GLU A O 1
ATOM 653 N N . LEU A 1 86 ? -8.562 -11.639 5.306 1.00 95.81 86 LEU A N 1
ATOM 654 C CA . LEU A 1 86 ? -8.831 -11.359 6.716 1.00 95.81 86 LEU A CA 1
ATOM 655 C C . LEU A 1 86 ? -7.819 -10.354 7.270 1.00 95.81 86 LEU A C 1
ATOM 657 O O . LEU A 1 86 ? -6.610 -10.578 7.224 1.00 95.81 86 LEU A O 1
ATOM 661 N N . VAL A 1 87 ? -8.326 -9.280 7.869 1.00 95.69 87 VAL A N 1
ATOM 662 C CA . VAL A 1 87 ? -7.532 -8.163 8.388 1.00 95.69 87 VAL A CA 1
ATOM 663 C C . VAL A 1 87 ? -7.894 -7.845 9.837 1.00 95.69 87 VAL A C 1
ATOM 665 O O . VAL A 1 87 ? -9.018 -8.080 10.292 1.00 95.69 87 VAL A O 1
ATOM 668 N N . ALA A 1 88 ? -6.924 -7.318 10.583 1.00 96.44 88 ALA A N 1
ATOM 669 C CA . ALA A 1 88 ? -7.141 -6.807 11.930 1.00 96.44 88 ALA A CA 1
ATOM 670 C C . ALA A 1 88 ? -7.330 -5.292 11.863 1.00 96.44 88 ALA A C 1
ATOM 672 O O . ALA A 1 88 ? -6.441 -4.592 11.398 1.00 96.44 88 ALA A O 1
ATOM 673 N N . VAL A 1 89 ? -8.469 -4.815 12.357 1.00 94.88 89 VAL A N 1
ATOM 674 C CA . VAL A 1 89 ? -8.873 -3.411 12.296 1.00 94.88 89 VAL A CA 1
ATOM 675 C C . VAL A 1 89 ? -8.872 -2.815 13.696 1.00 94.88 89 VAL A C 1
ATOM 677 O O . VAL A 1 89 ? -9.581 -3.309 14.579 1.00 94.88 89 VAL A O 1
ATOM 680 N N . LYS A 1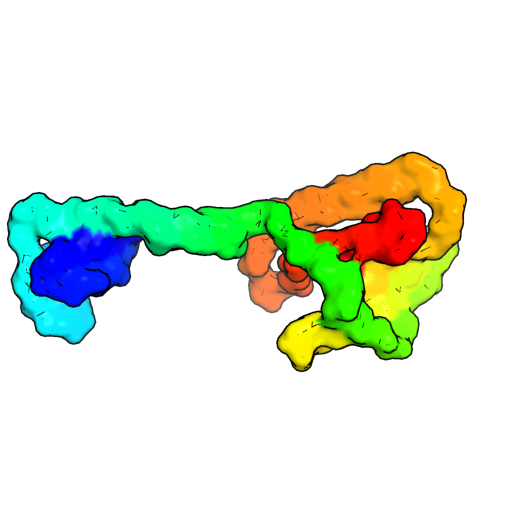 90 ? -8.092 -1.762 13.924 1.00 92.88 90 LYS A N 1
ATOM 681 C CA . LYS A 1 90 ? -7.947 -1.083 15.215 1.00 92.88 90 LYS A CA 1
ATOM 682 C C . LYS A 1 90 ? -8.686 0.255 15.196 1.00 92.88 90 LYS A C 1
ATOM 684 O O . LYS A 1 90 ? -8.460 1.095 14.339 1.00 92.88 90 LYS A O 1
ATOM 689 N N . ARG A 1 91 ? -9.534 0.476 16.202 1.00 89.69 91 ARG A N 1
ATOM 690 C CA . ARG A 1 91 ? -10.308 1.716 16.395 1.00 89.69 91 ARG A CA 1
ATOM 691 C C . ARG A 1 91 ? -10.294 2.158 17.859 1.00 89.69 91 ARG A C 1
ATOM 693 O O . ARG A 1 91 ? -10.133 1.303 18.741 1.00 89.69 91 ARG A O 1
ATOM 700 N N . MET A 1 92 ? -10.520 3.440 18.152 1.00 85.25 92 MET A N 1
ATOM 701 C CA . MET A 1 92 ? -10.767 3.862 19.541 1.00 85.25 92 MET A CA 1
ATOM 702 C C . MET A 1 92 ? -12.120 3.361 20.042 1.00 85.25 92 MET A C 1
ATOM 704 O O . MET A 1 92 ? -13.017 3.032 19.272 1.00 85.25 92 MET A O 1
ATOM 708 N N . SER A 1 93 ? -12.262 3.252 21.357 1.00 73.19 93 SER A N 1
ATOM 709 C CA . SER A 1 93 ? -13.551 3.028 22.007 1.00 73.19 93 SER A CA 1
ATOM 710 C C . SER A 1 93 ? -14.027 4.321 22.648 1.00 73.19 93 SER A C 1
ATOM 712 O O . SER A 1 93 ? -13.565 4.630 23.733 1.00 73.19 93 SER A O 1
ATOM 714 N N . GLY A 1 94 ? -14.972 5.019 22.016 1.00 66.50 94 GLY A N 1
ATOM 715 C CA . GLY A 1 94 ? -15.630 6.193 22.597 1.00 66.50 94 GLY A CA 1
ATOM 716 C C . GLY A 1 94 ? -15.563 7.444 21.723 1.00 66.50 94 GLY A C 1
ATOM 717 O O . GLY A 1 94 ? -14.825 7.501 20.741 1.00 66.50 94 GLY A O 1
ATOM 718 N N . THR A 1 95 ? -16.353 8.451 22.099 1.00 57.69 95 THR A N 1
ATOM 719 C CA . THR A 1 95 ? -16.271 9.837 21.613 1.00 57.69 95 THR A CA 1
ATOM 720 C C . THR A 1 95 ? -15.090 10.530 22.294 1.00 57.69 95 THR A C 1
ATOM 722 O O . THR A 1 95 ? -15.281 11.421 23.121 1.00 57.69 95 THR A O 1
ATOM 725 N N . ASP A 1 96 ? -13.876 10.046 22.062 1.00 59.00 96 ASP A N 1
ATOM 726 C CA . ASP A 1 96 ? -12.716 10.509 22.817 1.00 59.00 96 ASP A CA 1
ATOM 727 C C . ASP A 1 96 ? -11.946 11.582 22.044 1.00 59.00 96 ASP A C 1
ATOM 729 O O . ASP A 1 96 ? -11.742 11.475 20.839 1.00 59.00 96 ASP A O 1
ATOM 733 N N . CYS A 1 97 ? -11.577 12.618 22.801 1.00 61.94 97 CYS A N 1
ATOM 734 C CA . CYS A 1 97 ? -10.906 13.874 22.460 1.00 61.94 97 CYS A CA 1
ATOM 735 C C . CYS A 1 97 ? -9.887 13.851 21.306 1.00 61.94 97 CYS A C 1
ATOM 737 O O . CYS A 1 97 ? -9.281 12.821 21.015 1.00 61.94 97 CYS A O 1
ATOM 739 N N . ASP A 1 98 ? -9.590 15.039 20.762 1.00 64.81 98 ASP A N 1
ATOM 740 C CA . ASP A 1 98 ? -8.538 15.289 19.757 1.00 64.81 98 ASP A CA 1
ATOM 741 C C . ASP A 1 98 ? -7.227 14.516 20.023 1.00 64.81 98 ASP A C 1
ATOM 743 O O . ASP A 1 98 ? -6.611 13.998 19.094 1.00 64.81 98 ASP A O 1
ATOM 747 N N . ASP A 1 99 ? -6.833 14.350 21.293 1.00 75.88 99 ASP A N 1
ATOM 748 C CA . ASP A 1 99 ? -5.631 13.603 21.700 1.00 75.88 99 ASP A CA 1
ATOM 749 C C . ASP A 1 99 ? -5.672 12.117 21.289 1.00 75.88 99 ASP A C 1
ATOM 751 O O . ASP A 1 99 ? -4.677 11.543 20.845 1.00 75.88 99 ASP A O 1
ATOM 755 N N . SER A 1 100 ? -6.835 11.471 21.381 1.00 75.06 100 SER A N 1
ATOM 756 C CA . SER A 1 100 ? -7.000 10.057 21.028 1.00 75.06 100 SER A CA 1
ATOM 757 C C . SER A 1 100 ? -6.916 9.821 19.520 1.00 75.06 100 SER A C 1
ATOM 759 O O . SER A 1 100 ? -6.259 8.870 19.085 1.00 75.06 100 SER A O 1
ATOM 761 N N . GLN A 1 101 ? -7.525 10.703 18.727 1.00 77.19 101 GLN A N 1
ATOM 762 C CA . GLN A 1 101 ? -7.454 10.659 17.266 1.00 77.19 101 GLN A CA 1
ATOM 763 C C . GLN A 1 101 ? -6.034 10.960 16.775 1.00 77.19 101 GLN A C 1
ATOM 765 O O . GLN A 1 101 ? -5.500 10.229 15.938 1.00 77.19 101 GLN A O 1
ATOM 770 N N . GLN A 1 102 ? -5.372 11.951 17.377 1.00 81.25 102 GLN A N 1
ATOM 771 C CA . GLN A 1 102 ? -3.990 12.303 17.058 1.00 81.25 102 GLN A CA 1
ATOM 772 C C . GLN A 1 102 ? -3.019 11.143 17.328 1.00 81.25 102 GLN A C 1
ATOM 774 O O . GLN A 1 102 ? -2.084 10.920 16.559 1.00 81.25 102 GLN A O 1
ATOM 779 N N . ARG A 1 103 ? -3.253 10.345 18.379 1.00 82.69 103 ARG A N 1
ATOM 780 C CA . ARG A 1 103 ? -2.433 9.159 18.679 1.00 82.69 103 ARG A CA 1
ATOM 781 C C . ARG A 1 103 ? -2.577 8.048 17.639 1.00 82.69 103 ARG A C 1
ATOM 783 O O . ARG A 1 103 ? -1.571 7.439 17.286 1.00 82.69 103 ARG A O 1
ATOM 790 N N . LEU A 1 104 ? -3.787 7.787 17.143 1.00 81.94 104 LEU A N 1
ATOM 791 C CA . LEU A 1 104 ? -4.001 6.823 16.054 1.00 81.94 104 LEU A CA 1
ATOM 792 C C . LEU A 1 104 ? -3.403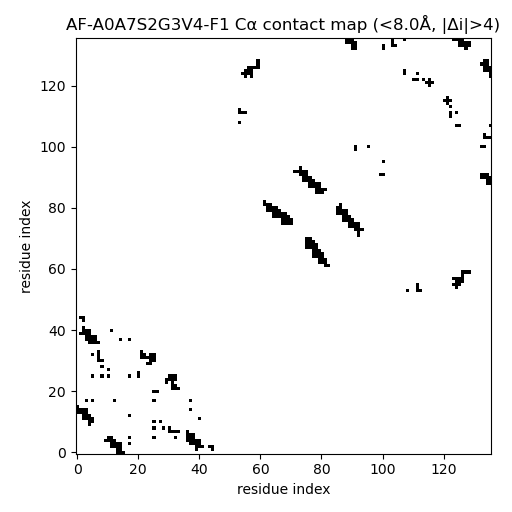 7.307 14.739 1.00 81.94 104 LEU A C 1
ATOM 794 O O . LEU A 1 104 ? -2.792 6.513 14.037 1.00 81.94 104 LEU A O 1
ATOM 798 N N . GLN A 1 105 ? -3.529 8.596 14.425 1.00 83.00 105 GLN A N 1
ATOM 799 C CA . GLN A 1 105 ? -2.887 9.184 13.248 1.00 83.00 105 GLN A CA 1
ATOM 800 C C . GLN A 1 105 ? -1.358 9.093 13.335 1.00 83.00 105 GLN A C 1
ATOM 802 O O . GLN A 1 105 ? -0.704 8.746 12.355 1.00 83.00 105 GLN A O 1
ATOM 807 N N . ALA A 1 106 ? -0.775 9.338 14.512 1.00 85.56 106 ALA A N 1
ATOM 808 C CA . ALA A 1 106 ? 0.658 9.155 14.731 1.00 85.56 106 ALA A CA 1
ATOM 809 C C . ALA A 1 106 ? 1.085 7.683 14.585 1.00 85.56 106 ALA A C 1
ATOM 811 O O . ALA A 1 106 ? 2.141 7.400 14.020 1.00 85.56 106 ALA A O 1
ATOM 812 N N . GLU A 1 107 ? 0.264 6.741 15.059 1.00 87.25 107 GLU A N 1
ATOM 813 C CA . GLU A 1 107 ? 0.494 5.306 14.867 1.00 87.25 107 GLU A CA 1
ATOM 814 C C . GLU A 1 107 ? 0.404 4.912 13.385 1.00 87.25 107 GLU A C 1
ATOM 816 O O . GLU A 1 107 ? 1.296 4.223 12.899 1.00 87.25 107 GLU A O 1
ATOM 821 N N . ALA A 1 108 ? -0.600 5.409 12.653 1.00 85.94 108 ALA A N 1
ATOM 822 C CA . ALA A 1 108 ? -0.741 5.237 11.207 1.00 85.94 108 ALA A CA 1
ATOM 823 C C . ALA A 1 108 ? 0.511 5.714 10.467 1.00 85.94 108 ALA A C 1
ATOM 825 O O . ALA A 1 108 ? 1.090 4.973 9.678 1.00 85.94 108 ALA A O 1
ATOM 826 N N . ALA A 1 109 ? 0.963 6.934 10.777 1.00 85.19 109 ALA A N 1
ATOM 827 C CA . ALA A 1 109 ? 2.144 7.527 10.168 1.00 85.19 109 ALA A CA 1
ATOM 828 C C . ALA A 1 109 ? 3.389 6.675 10.433 1.00 85.19 109 ALA A C 1
ATOM 830 O O . ALA A 1 109 ? 4.121 6.370 9.498 1.00 85.19 109 ALA A O 1
ATOM 831 N N . ALA A 1 110 ? 3.597 6.226 11.674 1.00 86.88 110 ALA A N 1
ATOM 832 C CA . ALA A 1 110 ? 4.719 5.355 12.014 1.00 86.88 110 ALA A CA 1
ATOM 833 C C . ALA A 1 110 ? 4.653 4.010 11.269 1.00 86.88 110 ALA A C 1
ATOM 835 O O . ALA A 1 110 ? 5.659 3.554 10.728 1.00 86.88 110 ALA A O 1
ATOM 836 N N . LEU A 1 111 ? 3.474 3.384 11.199 1.00 86.56 111 LEU A N 1
ATOM 837 C CA . LEU A 1 111 ? 3.271 2.113 10.501 1.00 86.56 111 LEU A CA 1
ATOM 838 C C . LEU A 1 111 ? 3.439 2.239 8.981 1.00 86.56 111 LEU A C 1
ATOM 840 O O . LEU A 1 111 ? 3.953 1.315 8.356 1.00 86.56 111 LEU A O 1
ATOM 844 N N . SER A 1 112 ? 3.083 3.380 8.390 1.00 83.38 112 SER A N 1
ATOM 845 C CA . SER A 1 112 ? 3.331 3.683 6.976 1.00 83.38 112 SER A CA 1
ATOM 846 C C . SER A 1 112 ? 4.816 3.767 6.621 1.00 83.38 112 SER A C 1
ATOM 848 O O . SER A 1 112 ? 5.186 3.543 5.469 1.00 83.38 112 SER A O 1
ATOM 850 N N . GLU A 1 113 ? 5.684 4.091 7.582 1.00 83.19 113 GLU A N 1
ATOM 851 C CA . GLU A 1 113 ? 7.138 4.088 7.375 1.00 83.19 113 GLU A CA 1
ATOM 852 C C . GLU A 1 113 ? 7.753 2.699 7.531 1.00 83.19 113 GLU A C 1
ATOM 854 O O . GLU A 1 113 ? 8.805 2.412 6.951 1.00 83.19 113 GLU A O 1
ATOM 859 N N . VAL A 1 114 ? 7.091 1.825 8.291 1.00 79.81 114 VAL A N 1
ATOM 860 C CA . VAL A 1 114 ? 7.488 0.431 8.447 1.00 79.81 114 VAL A CA 1
ATOM 861 C C . VAL A 1 114 ? 7.107 -0.317 7.169 1.00 79.81 114 VAL A C 1
ATOM 863 O O . VAL A 1 114 ? 5.955 -0.665 6.922 1.00 79.81 114 VAL A O 1
ATOM 866 N N . GLY A 1 115 ? 8.108 -0.563 6.324 1.00 71.38 115 GLY A N 1
ATOM 867 C CA . GLY A 1 115 ? 7.959 -1.430 5.158 1.00 71.38 115 GLY A CA 1
ATOM 868 C C . GLY A 1 115 ? 7.551 -2.863 5.529 1.00 71.38 115 GLY A C 1
ATOM 869 O O . GLY A 1 115 ? 7.435 -3.240 6.695 1.00 71.38 115 GLY A O 1
ATOM 870 N N . VAL A 1 116 ? 7.358 -3.709 4.519 1.00 80.19 116 VAL A N 1
ATOM 871 C CA . VAL A 1 116 ? 6.996 -5.116 4.742 1.00 80.19 116 VAL A CA 1
ATOM 872 C C . VAL A 1 116 ? 8.194 -5.882 5.309 1.00 80.19 116 VAL A C 1
ATOM 874 O O . VAL A 1 116 ? 9.273 -5.886 4.717 1.00 80.19 116 VAL A O 1
ATOM 877 N N . HIS A 1 117 ? 7.998 -6.563 6.439 1.00 82.44 117 HIS A N 1
ATOM 878 C CA . HIS A 1 117 ? 9.012 -7.398 7.083 1.00 82.44 117 HIS A CA 1
ATOM 879 C C . HIS A 1 117 ? 8.418 -8.772 7.438 1.00 82.44 117 HIS A C 1
ATOM 881 O O . HIS A 1 117 ? 7.299 -8.823 7.943 1.00 82.44 117 HIS A O 1
ATOM 887 N N . PRO A 1 118 ? 9.142 -9.895 7.252 1.00 85.69 118 PRO A N 1
ATOM 888 C CA . PRO A 1 118 ? 8.605 -11.253 7.441 1.00 85.69 118 PRO A CA 1
ATOM 889 C C . PRO A 1 118 ? 8.117 -11.576 8.863 1.00 85.69 118 PRO A C 1
ATOM 891 O O . PRO A 1 118 ? 7.420 -12.567 9.064 1.00 85.69 118 PRO A O 1
ATOM 894 N N . HIS A 1 119 ? 8.496 -10.769 9.855 1.00 90.19 119 HIS A N 1
ATOM 895 C CA . HIS A 1 119 ? 8.132 -10.968 11.263 1.00 90.19 119 HIS A CA 1
ATOM 896 C C . HIS A 1 119 ? 7.260 -9.849 11.845 1.00 90.19 119 HIS A C 1
ATOM 898 O O . HIS A 1 119 ? 7.014 -9.845 13.048 1.00 90.19 119 HIS A O 1
ATOM 904 N N . LEU A 1 120 ? 6.812 -8.898 11.021 1.00 84.50 120 LEU A N 1
ATOM 905 C CA . LEU A 1 120 ? 5.896 -7.840 11.442 1.00 84.50 120 LEU A CA 1
ATOM 906 C C . LEU A 1 120 ? 4.609 -7.920 10.616 1.00 84.50 120 LEU A C 1
ATOM 908 O O . LEU A 1 120 ? 4.691 -8.118 9.403 1.00 84.50 120 LEU A O 1
ATOM 912 N N . PRO A 1 121 ? 3.426 -7.761 11.235 1.00 85.19 121 PRO A N 1
ATOM 913 C CA . PRO A 1 121 ? 2.185 -7.621 10.486 1.00 85.19 121 PRO A CA 1
ATOM 914 C C . PRO A 1 121 ? 2.291 -6.463 9.491 1.00 85.19 121 PRO A C 1
ATOM 916 O O . PRO A 1 121 ? 2.736 -5.371 9.849 1.00 85.19 121 PRO A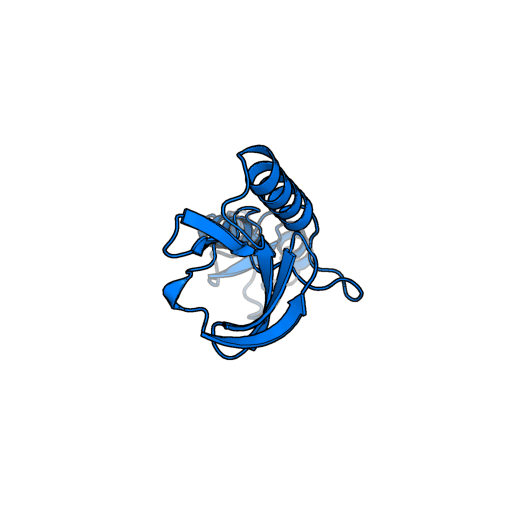 O 1
ATOM 919 N N . ALA A 1 122 ? 1.893 -6.706 8.244 1.00 87.69 122 ALA A N 1
ATOM 920 C CA . ALA A 1 122 ? 1.892 -5.668 7.228 1.00 87.69 122 ALA A CA 1
ATOM 921 C C . ALA A 1 122 ? 0.792 -4.645 7.530 1.00 87.69 122 ALA A C 1
ATOM 923 O O . ALA A 1 122 ? -0.374 -5.005 7.687 1.00 87.69 122 ALA A O 1
ATOM 924 N N . TYR A 1 123 ? 1.163 -3.368 7.570 1.00 89.94 123 TYR A N 1
ATOM 925 C CA . TYR A 1 123 ? 0.197 -2.284 7.636 1.00 89.94 123 TYR A CA 1
ATOM 926 C C . TYR A 1 123 ? -0.448 -2.069 6.265 1.00 89.94 123 TYR A C 1
ATOM 928 O O . TYR A 1 123 ? 0.254 -1.838 5.268 1.00 89.94 123 TYR A O 1
ATOM 936 N N . LEU A 1 124 ? -1.777 -2.182 6.221 1.00 89.19 124 LEU A N 1
ATOM 937 C CA . LEU A 1 124 ? -2.568 -2.068 4.996 1.00 89.19 124 LEU A CA 1
ATOM 938 C C . LEU A 1 124 ? -3.064 -0.653 4.739 1.00 89.19 124 LEU A C 1
ATOM 940 O O . LEU A 1 124 ? -3.231 -0.315 3.573 1.00 89.19 124 LEU A O 1
ATOM 944 N N . GLY A 1 125 ? -3.258 0.155 5.780 1.00 90.88 125 GLY A N 1
ATOM 945 C CA . GLY A 1 125 ? -3.667 1.542 5.642 1.00 90.88 125 GLY A CA 1
ATOM 946 C C . GLY A 1 125 ? -4.594 2.024 6.743 1.00 90.88 125 GLY A C 1
ATOM 947 O O . GLY A 1 125 ? -4.821 1.318 7.717 1.00 90.88 125 GLY A O 1
ATOM 948 N N . SER A 1 126 ? -5.119 3.232 6.572 1.00 91.69 126 SER A N 1
ATOM 949 C CA . SER A 1 126 ? -6.093 3.835 7.480 1.00 91.69 126 SER A CA 1
ATOM 950 C C . SER A 1 126 ? -7.263 4.447 6.721 1.00 91.69 126 SER A C 1
ATOM 952 O O . SER A 1 126 ? -7.192 4.699 5.516 1.00 91.69 126 SER A O 1
ATOM 954 N N . CYS A 1 127 ? -8.365 4.659 7.433 1.00 91.31 127 CYS A N 1
ATOM 955 C CA . CYS A 1 127 ? -9.569 5.302 6.923 1.00 91.31 127 CYS A CA 1
ATOM 956 C C . CYS A 1 127 ? -10.322 6.024 8.044 1.00 91.31 127 CYS A C 1
ATOM 958 O O . CYS A 1 127 ? -9.976 5.889 9.218 1.00 91.31 127 CYS A O 1
ATOM 960 N N . GLU A 1 128 ? -11.344 6.791 7.684 1.00 89.19 128 GLU A N 1
ATOM 961 C CA . GLU A 1 128 ? -12.328 7.312 8.633 1.00 89.19 128 GLU A CA 1
ATOM 962 C C . GLU A 1 128 ? -13.600 6.467 8.546 1.00 89.19 128 GLU A C 1
ATOM 964 O O . GLU A 1 128 ? -14.017 6.084 7.450 1.00 89.19 128 GLU A O 1
ATOM 969 N N . ASP A 1 129 ? -14.191 6.146 9.695 1.00 86.88 129 ASP A N 1
ATOM 970 C CA . ASP A 1 129 ? -15.498 5.496 9.743 1.00 86.88 129 ASP A CA 1
ATOM 971 C C . ASP A 1 129 ? -16.647 6.485 9.485 1.00 86.88 129 ASP A C 1
ATOM 973 O O . ASP A 1 129 ? -16.447 7.691 9.330 1.00 86.88 129 ASP A O 1
ATOM 977 N N . ASP A 1 130 ? -17.883 5.981 9.470 1.00 84.75 130 ASP A N 1
ATOM 978 C CA . ASP A 1 130 ? -19.088 6.795 9.245 1.00 84.75 130 ASP A CA 1
ATOM 979 C C . ASP A 1 130 ? -19.299 7.902 10.305 1.00 84.75 130 ASP A C 1
ATOM 981 O O . ASP A 1 130 ? -20.145 8.780 10.127 1.00 84.75 130 ASP A O 1
ATOM 985 N N . GLN A 1 131 ? -18.563 7.864 11.421 1.00 81.00 131 GLN A N 1
ATOM 986 C CA . GLN A 1 131 ? -18.585 8.869 12.486 1.00 81.00 131 GLN A CA 1
ATOM 987 C C . GLN A 1 131 ? -17.389 9.834 12.410 1.00 81.00 131 GLN A C 1
ATOM 989 O O . GLN A 1 131 ? -17.243 10.687 13.287 1.00 81.00 131 GLN A O 1
ATOM 994 N N . GLY A 1 132 ? -16.548 9.725 11.375 1.00 78.31 132 GLY A N 1
ATOM 995 C CA . GLY A 1 132 ? -15.338 10.528 11.199 1.00 78.31 132 GLY A CA 1
ATOM 996 C C . GLY A 1 132 ? -14.185 10.106 12.113 1.00 78.31 132 GLY A C 1
ATOM 997 O O . GLY A 1 132 ? -13.247 10.877 12.318 1.00 78.31 132 GLY A O 1
ATOM 998 N N . GLN A 1 133 ? -14.241 8.911 12.709 1.00 81.69 133 GLN A N 1
ATOM 999 C CA . GLN A 1 133 ? -13.181 8.415 13.581 1.00 81.69 133 GLN A CA 1
ATOM 1000 C C . GLN A 1 133 ? -12.133 7.655 12.770 1.00 81.69 133 GLN A C 1
ATOM 1002 O O . GLN A 1 133 ? -12.463 6.816 11.935 1.00 81.69 133 GLN A O 1
ATOM 1007 N N . THR A 1 134 ? -10.850 7.905 13.046 1.00 85.44 134 THR A N 1
ATOM 1008 C CA . THR A 1 134 ? -9.752 7.177 12.397 1.00 85.44 134 THR A CA 1
ATOM 1009 C C . THR A 1 134 ? -9.741 5.697 12.793 1.00 85.44 134 THR A C 1
ATOM 1011 O O . THR A 1 134 ? -9.771 5.338 13.975 1.00 85.44 134 THR A O 1
ATOM 1014 N N . VAL A 1 135 ? -9.612 4.850 11.778 1.00 88.81 135 VAL A N 1
ATOM 1015 C CA . VAL A 1 135 ? -9.508 3.396 11.837 1.00 88.81 135 VAL A CA 1
ATOM 1016 C C . VAL A 1 135 ? -8.227 2.964 11.115 1.00 88.81 135 VAL A C 1
ATOM 1018 O O . VAL A 1 135 ? -7.929 3.482 10.038 1.00 88.81 135 VAL A O 1
ATOM 1021 N N . LEU A 1 136 ? -7.475 2.035 11.714 1.00 89.69 136 LEU A N 1
ATOM 1022 C CA . LEU A 1 136 ? -6.269 1.401 11.149 1.00 89.69 136 LEU A CA 1
ATOM 1023 C C . LEU A 1 136 ? -6.530 -0.058 10.785 1.00 89.69 136 LEU A C 1
ATOM 1025 O O . LEU A 1 136 ? -7.329 -0.685 11.520 1.00 89.69 136 LEU A O 1
#
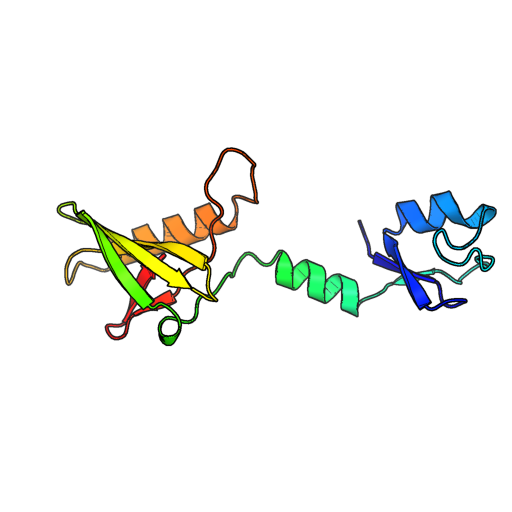
Organism: NCBI:txid327968

Nearest PDB structures (foldseek):
  6tu9-assembly2_B  TM=8.324E-01  e=1.439E-03  Homo sapiens
  5hvk-assembly1_A  TM=7.824E-01  e=4.693E-03  Homo sapiens
  7ats-assembly1_A  TM=7.103E-01  e=2.680E-03  Homo sapiens
  5l6w-assembly1_L  TM=7.830E-01  e=7.721E-03  Homo sapiens
  5hvk-assembly2_C  TM=7.799E-01  e=8.744E-03  Homo sapiens

Foldseek 3Di:
DFWWAQQQPGDIDHPVVCVVCQVQADPPPSHHRDPPRTDTPVVVVVVVCVVLPLAQEDDQVQWAWDAWPDDDQFKTWTWTDHPNDTDIKMFTDDPDDPVSQVVVVVVSSVLSVDDDDPPDDRDRHWYADPVRTIMD

Sequence (136 aa):
DDPVLLTGCGHSFCRGCAEACRARGCPICRVPVKDGALVSNVVVRSLVEEMCSKDKQVIFSHLHFQRCLHKSSRTTVHLAEYHGELVAVKRMSGTDCDDSQQRLQAEAAALSEVGVHPHLPAYLGSCEDDQGQTVL